Protein AF-A0A1B8GM77-F1 (afdb_monomer_lite)

Radius of gyration: 32.71 Å; chains: 1; bounding box: 63×23×114 Å

Sequence (124 aa):
MSLTCDPRAPQTVPNHVRDDLPPNLELVQLKLKQQELRLELKRLYGHAFVQGSIGTEASEEYRQLNRQIATVTKTFKRELKREYRRDYFYQIHNEELKKIIKKVKVVTPTYVEPVVKHQLSERT

Foldseek 3Di:
DDLLPDPPQDPADDVVVVVPDDDDPVLVVLVVVLVVLVVVLCVVPNPCSQVSCPPPPSNVVNVVSVVVSVVVVVVVRVVVRVVSSVVVSVVVVVVVVVVVVVVVVVVPDDDDPPPDDDPDDDDD

pLDDT: mean 84.36, std 12.93, range [43.22, 97.12]

Secondary structure (DSSP, 8-state):
--GGG-TTS-SS--HHHHHSSPP-HHHHHHHHHHHHHHHHHHHHHGGGHHHHTTTSHHHHHHHHHHHHHHHHHHHHHHHHHHHHHHHHHHHHHHHHHHHHHHHHHH------------------

Organism: NCBI:txid342668

InterPro domains:
  IPR021842 Protein of unknown function DUF3435 [PF11917] (1-99)

Structure (mmCIF, N/CA/C/O backbone):
data_AF-A0A1B8GM77-F1
#
_entry.id   AF-A0A1B8GM77-F1
#
loop_
_atom_site.group_PDB
_atom_site.id
_atom_site.type_symbol
_atom_site.label_atom_id
_atom_site.label_alt_id
_atom_site.label_comp_id
_atom_site.label_asym_id
_atom_site.label_entity_id
_atom_site.label_seq_id
_atom_site.pdbx_PDB_ins_code
_atom_site.Cartn_x
_atom_site.Cartn_y
_atom_site.Cartn_z
_atom_site.occupancy
_atom_site.B_iso_or_equiv
_atom_site.auth_seq_id
_atom_site.auth_comp_id
_atom_site.auth_asym_id
_atom_site.auth_atom_id
_atom_site.pdbx_PDB_model_num
ATOM 1 N N . MET A 1 1 ? -6.059 -8.036 34.534 1.00 43.22 1 MET A N 1
ATOM 2 C CA . MET A 1 1 ? -6.394 -8.164 33.099 1.00 43.22 1 MET A CA 1
ATOM 3 C C . MET A 1 1 ? -6.108 -6.821 32.444 1.00 43.22 1 MET A C 1
ATOM 5 O O . MET A 1 1 ? -6.786 -5.857 32.768 1.00 43.22 1 MET A O 1
ATOM 9 N N . SER A 1 2 ? -5.048 -6.709 31.645 1.00 54.69 2 SER A N 1
ATOM 10 C CA . SER A 1 2 ? -4.704 -5.476 30.928 1.00 54.69 2 SER A CA 1
ATOM 11 C C . SER A 1 2 ? -5.611 -5.313 29.706 1.00 54.69 2 SER A C 1
ATOM 13 O O . SER A 1 2 ? -5.652 -6.189 28.847 1.00 54.69 2 SER A O 1
ATOM 15 N N . LEU A 1 3 ? -6.309 -4.178 29.600 1.00 56.31 3 LEU A N 1
ATOM 16 C CA . LEU A 1 3 ? -7.177 -3.842 28.456 1.00 56.31 3 LEU A CA 1
ATOM 17 C C . LEU A 1 3 ? -6.430 -3.821 27.111 1.00 56.31 3 LEU A C 1
ATOM 19 O O . LEU A 1 3 ? -7.041 -3.928 26.058 1.00 56.31 3 LEU A O 1
ATOM 23 N N . THR A 1 4 ? -5.100 -3.727 27.137 1.00 58.34 4 THR A N 1
ATOM 24 C CA . THR A 1 4 ? -4.213 -3.794 25.966 1.00 58.34 4 THR A CA 1
ATOM 25 C C . THR A 1 4 ? -3.964 -5.215 25.442 1.00 58.34 4 THR A C 1
ATOM 27 O O . THR A 1 4 ? -3.348 -5.378 24.385 1.00 58.34 4 THR A O 1
ATOM 30 N N . CYS A 1 5 ? -4.445 -6.242 26.148 1.00 65.75 5 CYS A N 1
ATOM 31 C CA . CYS A 1 5 ? -4.251 -7.657 25.832 1.00 65.75 5 CYS A CA 1
ATOM 32 C C . CYS A 1 5 ? -5.583 -8.366 25.539 1.00 65.75 5 CYS A C 1
ATOM 34 O O . CYS A 1 5 ? -5.795 -9.488 25.991 1.00 65.75 5 CYS A O 1
ATOM 36 N N . ASP A 1 6 ? -6.486 -7.719 24.796 1.00 74.25 6 ASP A N 1
ATOM 37 C CA . ASP A 1 6 ? -7.699 -8.376 24.300 1.00 74.25 6 ASP A CA 1
ATOM 38 C C . ASP A 1 6 ? -7.345 -9.372 23.172 1.00 74.25 6 ASP A C 1
ATOM 40 O O . ASP A 1 6 ? -6.849 -8.942 22.122 1.00 74.25 6 ASP A O 1
ATOM 44 N N . PRO A 1 7 ? -7.591 -10.688 23.343 1.00 77.50 7 PRO A N 1
ATOM 45 C CA . PRO A 1 7 ? -7.343 -11.688 22.303 1.00 77.50 7 PRO A CA 1
ATOM 46 C C . PRO A 1 7 ? -8.256 -11.528 21.079 1.00 77.50 7 PRO A C 1
ATOM 48 O O . PRO A 1 7 ? -7.962 -12.096 20.031 1.00 77.50 7 PRO A O 1
ATOM 51 N N . ARG A 1 8 ? -9.349 -10.760 21.183 1.00 79.88 8 ARG A N 1
ATOM 52 C CA . ARG A 1 8 ? -10.253 -10.457 20.062 1.00 79.88 8 ARG A CA 1
ATOM 53 C C . ARG A 1 8 ? -9.768 -9.293 19.202 1.00 79.88 8 ARG A 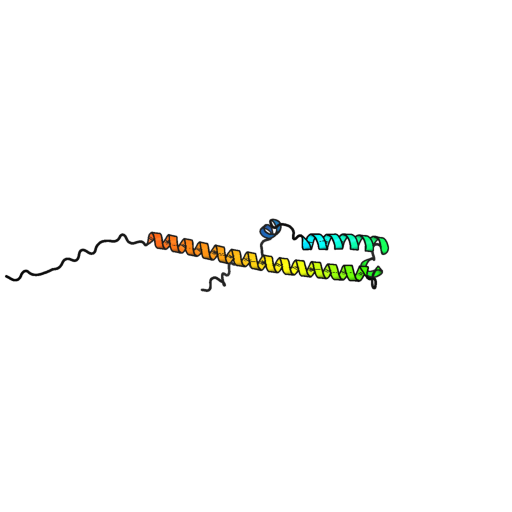C 1
ATOM 55 O O . ARG A 1 8 ? -10.331 -9.064 18.133 1.00 79.88 8 ARG A O 1
ATOM 62 N N . ALA A 1 9 ? -8.727 -8.576 19.637 1.00 80.19 9 ALA A N 1
ATOM 63 C CA . ALA A 1 9 ? -8.214 -7.432 18.903 1.00 80.19 9 ALA A CA 1
ATOM 64 C C . ALA A 1 9 ? -7.741 -7.851 17.497 1.00 80.19 9 ALA A C 1
ATOM 66 O O . ALA A 1 9 ? -6.889 -8.738 17.366 1.00 80.19 9 ALA A O 1
ATOM 67 N N . PRO A 1 10 ? -8.239 -7.202 16.432 1.00 79.81 10 PRO A N 1
ATOM 68 C CA . PRO A 1 10 ? -7.902 -7.571 15.067 1.00 79.81 10 PRO A CA 1
ATOM 69 C C . PRO A 1 10 ? -6.399 -7.416 14.812 1.00 79.81 10 PRO A C 1
ATOM 71 O O . PRO A 1 10 ? -5.800 -6.353 15.000 1.00 79.81 10 PRO A O 1
ATOM 74 N N . GLN A 1 11 ? -5.767 -8.500 14.361 1.00 81.62 11 GLN A N 1
ATOM 75 C CA . GLN A 1 11 ? -4.322 -8.531 14.131 1.00 81.62 11 GLN A CA 1
ATOM 76 C C . GLN A 1 11 ? -3.910 -7.810 12.841 1.00 81.62 11 GLN A C 1
ATOM 78 O O . GLN A 1 11 ? -2.770 -7.347 12.720 1.00 81.62 11 GLN A O 1
ATOM 83 N N . THR A 1 12 ? -4.842 -7.672 11.902 1.00 85.31 12 THR A N 1
ATOM 84 C CA . THR A 1 12 ? -4.687 -6.967 10.627 1.00 85.31 12 THR A CA 1
ATOM 85 C C . THR A 1 12 ? -5.928 -6.118 10.390 1.00 85.31 12 THR A C 1
ATOM 87 O O . THR A 1 12 ? -7.010 -6.469 10.856 1.00 85.31 12 THR A O 1
ATOM 90 N N . VAL A 1 13 ? -5.776 -5.002 9.676 1.00 87.75 13 VAL A N 1
ATOM 91 C CA . VAL A 1 13 ? -6.934 -4.187 9.298 1.00 87.75 13 VAL A CA 1
ATOM 92 C C . VAL A 1 13 ? -7.758 -4.934 8.247 1.00 87.75 13 VAL A C 1
ATOM 94 O O . VAL A 1 13 ? -7.167 -5.372 7.253 1.00 87.75 13 VAL A O 1
ATOM 97 N N . PRO A 1 14 ? -9.078 -5.090 8.449 1.00 89.94 14 PRO A N 1
ATOM 98 C CA . PRO A 1 14 ? -9.967 -5.691 7.463 1.00 89.94 14 PRO A CA 1
ATOM 99 C C . PRO A 1 14 ? -9.926 -4.975 6.107 1.00 89.94 14 PRO A C 1
ATOM 101 O O . PRO A 1 14 ? -9.702 -3.769 6.044 1.00 89.94 14 PRO A O 1
ATOM 104 N N . ASN A 1 15 ? -10.175 -5.711 5.020 1.00 88.19 15 ASN A N 1
ATOM 105 C CA . ASN A 1 15 ? -10.113 -5.147 3.667 1.00 88.19 15 ASN A CA 1
ATOM 106 C C . ASN A 1 15 ? -11.180 -4.070 3.429 1.00 88.19 15 ASN A C 1
ATOM 108 O O . ASN A 1 15 ? -10.825 -3.020 2.922 1.00 88.19 15 ASN A O 1
ATOM 112 N N . HIS A 1 16 ? -12.417 -4.256 3.904 1.00 88.69 16 HIS A N 1
ATOM 113 C CA . HIS A 1 16 ? -13.478 -3.247 3.754 1.00 88.69 16 HIS A CA 1
ATOM 114 C C . HIS A 1 16 ? -13.065 -1.875 4.315 1.00 88.69 16 HIS A C 1
ATOM 116 O O . HIS A 1 16 ? -13.160 -0.878 3.618 1.00 88.69 16 HIS A O 1
ATOM 122 N N . VAL A 1 17 ? -12.456 -1.836 5.509 1.00 87.19 17 VAL A N 1
ATOM 123 C CA . VAL A 1 17 ? -11.933 -0.589 6.102 1.00 87.19 17 VAL A CA 1
ATOM 124 C C . VAL A 1 17 ? -10.835 0.034 5.238 1.00 87.19 17 VAL A C 1
ATOM 126 O O . VAL A 1 17 ? -10.678 1.246 5.214 1.00 87.19 17 VAL A O 1
ATOM 129 N N . ARG A 1 18 ? -10.032 -0.783 4.550 1.00 86.19 18 ARG A N 1
ATOM 130 C CA . ARG A 1 18 ? -8.979 -0.283 3.657 1.00 86.19 18 ARG A CA 1
ATOM 131 C C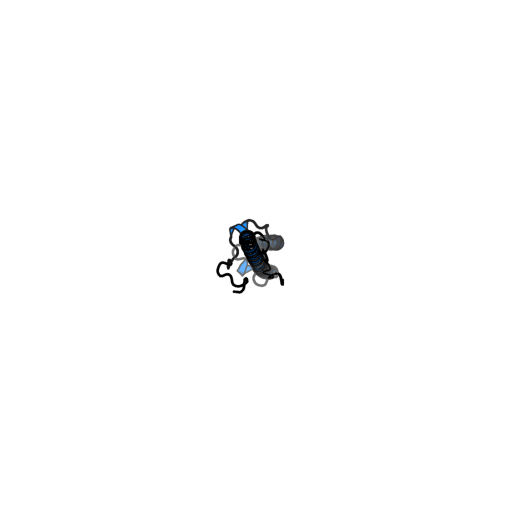 . ARG A 1 18 ? -9.532 0.266 2.355 1.00 86.19 18 ARG A C 1
ATOM 133 O O . ARG A 1 18 ? -8.974 1.233 1.852 1.00 86.19 18 ARG A O 1
ATOM 140 N N . ASP A 1 19 ? -10.565 -0.374 1.830 1.00 88.12 19 ASP A N 1
ATOM 141 C CA . ASP A 1 19 ? -11.195 -0.014 0.565 1.00 88.12 19 ASP A CA 1
ATOM 142 C C . ASP A 1 19 ? -12.040 1.263 0.717 1.00 88.12 19 ASP A C 1
ATOM 144 O O . ASP A 1 19 ? -12.114 2.057 -0.217 1.00 88.12 19 ASP A O 1
ATOM 148 N N . ASP A 1 20 ? -12.579 1.510 1.916 1.00 91.19 20 ASP A N 1
ATOM 149 C CA . ASP A 1 20 ? -13.307 2.737 2.266 1.00 91.19 20 ASP A CA 1
ATOM 150 C C . ASP A 1 20 ? -12.389 3.960 2.470 1.00 91.19 20 ASP A C 1
ATOM 152 O O . ASP A 1 20 ? -12.860 5.100 2.518 1.00 91.19 20 ASP A O 1
ATOM 156 N N . LEU A 1 21 ? -11.073 3.757 2.618 1.00 88.69 21 LEU A N 1
ATOM 157 C CA . LEU A 1 21 ? -10.134 4.852 2.854 1.00 88.69 21 LEU A CA 1
ATOM 158 C C . LEU A 1 21 ? -9.784 5.590 1.557 1.00 88.69 21 LEU A C 1
ATOM 160 O O . LEU A 1 21 ? -9.582 4.967 0.510 1.00 88.69 21 LEU A O 1
ATOM 164 N N . PRO A 1 22 ? -9.614 6.923 1.622 1.00 91.06 22 PRO A N 1
ATOM 165 C CA . PRO A 1 22 ? -9.172 7.682 0.468 1.00 91.06 22 PRO A CA 1
ATOM 166 C C . PRO A 1 22 ? -7.786 7.200 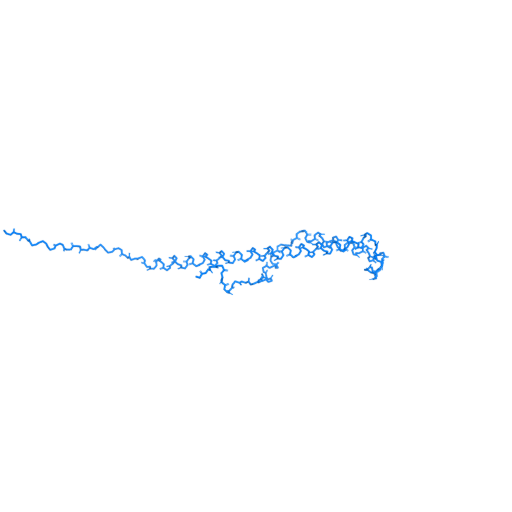0.003 1.00 91.06 22 PRO A C 1
ATOM 168 O O . PRO A 1 22 ? -6.935 6.838 0.827 1.00 91.06 22 PRO A O 1
ATOM 171 N N . PRO A 1 23 ? -7.512 7.226 -1.314 1.00 89.56 23 PRO A N 1
ATOM 172 C CA . PRO A 1 23 ? -6.199 6.886 -1.838 1.00 89.56 23 PRO A CA 1
ATOM 173 C C . PRO A 1 23 ? -5.109 7.778 -1.239 1.00 89.56 23 PRO A C 1
ATOM 175 O O . PRO A 1 23 ? -5.249 8.999 -1.169 1.00 89.56 23 PRO A O 1
ATOM 178 N N . ASN A 1 24 ? -3.979 7.180 -0.864 1.00 92.00 24 ASN A N 1
ATOM 179 C CA . ASN A 1 24 ? -2.814 7.946 -0.434 1.00 92.00 24 ASN A CA 1
ATOM 180 C C . ASN A 1 24 ? -2.233 8.718 -1.634 1.00 92.00 24 ASN A C 1
ATOM 182 O O . ASN A 1 24 ? -1.709 8.110 -2.572 1.00 92.00 24 ASN A O 1
ATOM 186 N N . LEU A 1 25 ? -2.313 10.050 -1.575 1.00 92.62 25 LEU A N 1
ATOM 187 C CA . LEU A 1 25 ? -1.885 10.958 -2.642 1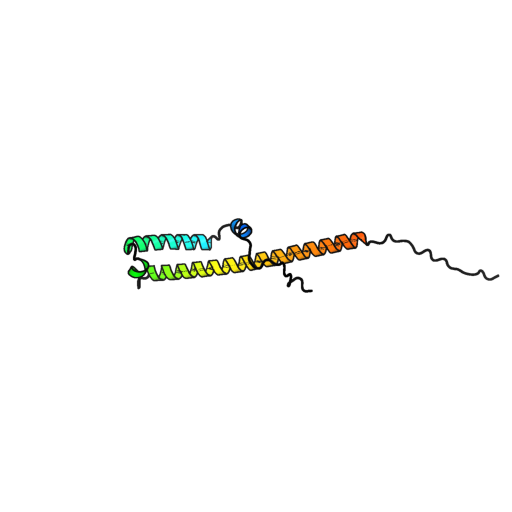.00 92.62 25 LEU A CA 1
ATOM 188 C C . LEU A 1 25 ? -0.413 10.769 -3.032 1.00 92.62 25 LEU A C 1
ATOM 190 O O . LEU A 1 25 ? -0.100 10.742 -4.220 1.00 92.62 25 LEU A O 1
ATOM 194 N N . GLU A 1 26 ? 0.479 10.575 -2.060 1.00 93.44 26 GLU A N 1
ATOM 195 C CA . GLU A 1 26 ? 1.908 10.354 -2.310 1.00 93.44 26 GLU A CA 1
ATOM 196 C C . GLU A 1 26 ? 2.131 9.049 -3.085 1.00 93.44 26 GLU A C 1
ATOM 198 O O . GLU A 1 26 ? 2.834 9.021 -4.096 1.00 93.44 26 GLU A O 1
ATOM 203 N N . LEU A 1 27 ? 1.463 7.964 -2.675 1.00 94.06 27 LEU A N 1
ATOM 204 C CA . LEU A 1 27 ? 1.537 6.685 -3.389 1.00 94.06 27 LEU A CA 1
ATOM 205 C C . LEU A 1 27 ? 0.971 6.772 -4.805 1.00 94.06 27 LEU A C 1
ATOM 207 O O . LEU A 1 27 ? 1.507 6.128 -5.709 1.00 94.06 27 LEU A O 1
ATOM 211 N N . VAL A 1 28 ? -0.105 7.535 -5.003 1.00 95.06 28 VAL A N 1
ATOM 212 C CA . VAL A 1 28 ? -0.687 7.761 -6.331 1.00 95.06 28 VAL A CA 1
ATOM 213 C C . VAL A 1 28 ? 0.313 8.497 -7.222 1.00 95.06 28 VAL A C 1
ATOM 215 O O . VAL A 1 28 ? 0.606 8.021 -8.316 1.00 95.06 28 VAL A O 1
ATOM 218 N N . GLN A 1 29 ? 0.903 9.591 -6.737 1.00 95.94 29 GLN A N 1
ATOM 219 C CA . GLN A 1 29 ? 1.900 10.363 -7.486 1.00 95.94 29 GLN A CA 1
ATOM 220 C C . GLN A 1 29 ? 3.141 9.533 -7.834 1.00 95.94 29 GLN A C 1
ATOM 222 O O . GLN A 1 29 ? 3.598 9.558 -8.976 1.00 95.94 29 GLN A O 1
ATOM 227 N N . LEU A 1 30 ? 3.667 8.754 -6.884 1.00 95.88 30 LEU A N 1
ATOM 228 C CA . LEU A 1 30 ? 4.811 7.876 -7.138 1.00 95.88 30 LEU A CA 1
ATOM 229 C C . LEU A 1 30 ? 4.482 6.808 -8.188 1.00 95.88 30 LEU A C 1
ATOM 231 O O . LEU A 1 30 ? 5.294 6.549 -9.071 1.00 95.88 30 LEU A O 1
ATOM 235 N N . LYS A 1 31 ? 3.287 6.209 -8.144 1.00 95.25 31 LYS A N 1
ATOM 236 C CA . LYS A 1 31 ? 2.861 5.230 -9.156 1.00 95.25 31 LYS A CA 1
ATOM 237 C C . LYS A 1 31 ? 2.690 5.843 -10.544 1.00 95.25 31 LYS A C 1
ATOM 239 O O . LYS A 1 31 ? 3.000 5.167 -11.520 1.00 95.25 31 LYS A O 1
ATOM 244 N N . LEU A 1 32 ? 2.225 7.087 -10.644 1.00 96.81 32 LEU A N 1
ATOM 245 C CA . LEU A 1 32 ? 2.131 7.789 -11.928 1.00 96.81 32 LEU A CA 1
ATOM 246 C C . LEU A 1 32 ? 3.521 7.997 -12.536 1.00 96.81 32 LEU A C 1
ATOM 248 O O . LEU A 1 32 ? 3.771 7.523 -13.642 1.00 96.81 32 LEU A O 1
ATOM 252 N N . LYS A 1 33 ? 4.464 8.544 -11.758 1.00 95.44 33 LYS A N 1
ATOM 253 C CA . LYS A 1 33 ? 5.871 8.681 -12.178 1.00 95.44 33 LYS A CA 1
ATOM 254 C C . LYS A 1 33 ? 6.483 7.339 -12.594 1.00 95.44 33 LYS A C 1
ATOM 256 O O . LYS A 1 33 ? 7.199 7.249 -13.585 1.00 95.44 33 LYS A O 1
ATOM 261 N N . GLN A 1 34 ? 6.158 6.262 -11.871 1.00 95.62 34 GLN A N 1
ATOM 262 C CA . GLN A 1 34 ? 6.597 4.902 -12.209 1.00 95.62 34 GLN A CA 1
ATOM 263 C C . GLN A 1 34 ? 6.099 4.461 -13.580 1.00 95.62 34 GLN A C 1
ATOM 265 O O . GLN A 1 34 ? 6.823 3.788 -14.315 1.00 95.62 34 GLN A O 1
ATOM 270 N N . GLN A 1 35 ? 4.838 4.760 -13.889 1.00 95.81 35 GLN A N 1
ATOM 271 C CA . GLN A 1 35 ? 4.213 4.378 -15.147 1.00 95.81 35 GLN A CA 1
ATOM 272 C C . GLN A 1 35 ? 4.801 5.163 -16.314 1.00 95.81 35 GLN A C 1
ATOM 274 O O . GLN A 1 35 ? 5.128 4.545 -17.324 1.00 95.81 35 GLN A O 1
ATOM 279 N N . GLU A 1 36 ? 4.989 6.471 -16.156 1.00 95.62 36 GLU A N 1
ATOM 280 C CA . GLU A 1 36 ? 5.622 7.341 -17.154 1.00 95.62 36 GLU A CA 1
ATOM 281 C C . GLU A 1 36 ? 7.029 6.845 -17.493 1.00 95.62 36 GLU A C 1
ATOM 283 O O . GLU A 1 36 ? 7.296 6.464 -18.634 1.00 95.62 36 GLU A O 1
ATOM 288 N N . LEU A 1 37 ? 7.881 6.690 -16.479 1.00 93.94 37 LEU A N 1
ATOM 289 C CA . LEU A 1 37 ? 9.257 6.241 -16.666 1.00 93.94 37 LEU A CA 1
ATOM 290 C C . LEU A 1 37 ? 9.327 4.817 -17.245 1.00 93.94 37 LEU A C 1
ATOM 292 O O . LEU A 1 37 ? 10.162 4.496 -18.089 1.00 93.94 37 LEU A O 1
ATOM 296 N N . ARG A 1 38 ? 8.399 3.935 -16.849 1.00 93.88 38 ARG A N 1
ATOM 297 C CA . ARG A 1 38 ? 8.279 2.595 -17.443 1.00 93.88 38 ARG A CA 1
ATOM 298 C C . ARG A 1 38 ? 7.914 2.661 -18.926 1.00 93.88 38 ARG A C 1
ATOM 300 O O . ARG A 1 38 ? 8.386 1.820 -19.689 1.00 93.88 38 ARG A O 1
ATOM 307 N N . LEU A 1 39 ? 7.040 3.581 -19.331 1.00 95.06 39 LEU A N 1
ATOM 308 C CA . LEU A 1 39 ? 6.663 3.757 -20.734 1.00 95.06 39 LEU A CA 1
ATOM 309 C C . LEU A 1 39 ? 7.834 4.298 -21.552 1.00 95.06 39 LEU A C 1
ATOM 311 O O . LEU A 1 39 ? 8.077 3.791 -22.644 1.00 95.06 39 LEU A O 1
ATOM 315 N N . GLU A 1 40 ? 8.584 5.256 -21.018 1.00 93.31 40 GLU A N 1
ATOM 316 C CA . GLU A 1 40 ? 9.794 5.785 -21.654 1.00 93.31 40 GLU A CA 1
ATOM 317 C C . GLU A 1 40 ? 10.849 4.696 -21.853 1.00 93.31 40 GLU A C 1
ATOM 319 O O . GLU A 1 40 ? 11.292 4.455 -22.976 1.00 93.31 40 GLU A O 1
ATOM 324 N N . LEU A 1 41 ? 11.164 3.940 -20.799 1.00 93.25 41 LEU A N 1
ATOM 325 C CA . LEU A 1 41 ? 12.102 2.821 -20.885 1.00 93.25 41 LEU A CA 1
ATOM 326 C C . LEU A 1 41 ? 11.630 1.749 -21.877 1.00 93.25 41 LEU A C 1
ATOM 328 O O . LEU A 1 41 ? 12.432 1.215 -22.641 1.00 93.25 41 LEU A O 1
ATOM 332 N N . LYS A 1 42 ? 10.325 1.453 -21.921 1.00 94.31 42 LYS A N 1
ATOM 333 C CA . LYS A 1 42 ? 9.756 0.534 -22.918 1.00 94.31 42 LYS A CA 1
ATOM 334 C C . LYS A 1 42 ? 9.861 1.058 -24.348 1.00 94.31 42 LYS A C 1
ATOM 336 O O . LYS A 1 42 ? 10.020 0.250 -25.255 1.00 94.31 42 LYS A O 1
ATOM 341 N N . ARG A 1 43 ? 9.752 2.370 -24.572 1.00 93.69 43 ARG A N 1
ATOM 342 C CA . ARG A 1 43 ? 9.932 2.967 -25.907 1.00 93.69 43 ARG A CA 1
ATOM 343 C C . ARG A 1 43 ? 11.378 2.835 -26.378 1.00 93.69 43 ARG A C 1
ATOM 345 O O . ARG A 1 43 ? 11.596 2.519 -27.539 1.00 93.69 43 ARG A O 1
ATOM 352 N N . LEU A 1 44 ? 12.339 3.037 -25.477 1.00 93.19 44 LEU A N 1
ATOM 353 C CA . LEU A 1 44 ? 13.769 3.011 -25.799 1.00 93.19 44 LEU A CA 1
ATOM 354 C C . LEU A 1 44 ? 14.330 1.592 -25.950 1.00 93.19 44 LEU A C 1
ATOM 356 O O . LEU A 1 44 ? 15.093 1.321 -26.870 1.00 93.19 44 LEU A O 1
ATOM 360 N N . TYR A 1 45 ? 13.944 0.679 -25.059 1.00 92.56 45 TYR A N 1
ATOM 361 C CA . TYR A 1 45 ? 14.556 -0.651 -24.943 1.00 92.56 45 TYR A CA 1
ATOM 362 C C . TYR A 1 45 ? 13.577 -1.802 -25.232 1.00 92.56 45 TYR A C 1
ATOM 364 O O . TYR A 1 45 ? 13.908 -2.980 -25.063 1.00 92.56 45 TYR A O 1
ATOM 372 N N . GLY A 1 46 ? 12.348 -1.484 -25.644 1.00 91.88 46 GLY A N 1
ATOM 373 C CA . GLY A 1 46 ? 11.323 -2.465 -25.981 1.00 91.88 46 GLY A CA 1
ATOM 374 C C . GLY A 1 46 ? 10.889 -3.328 -24.792 1.00 91.88 46 GLY A C 1
ATOM 375 O O . GLY A 1 46 ? 10.780 -2.885 -23.646 1.00 91.88 46 GLY A O 1
ATOM 376 N N . HIS A 1 47 ? 10.619 -4.606 -25.068 1.00 87.19 47 HIS A N 1
ATOM 377 C CA . HIS A 1 47 ? 10.192 -5.568 -24.048 1.00 87.19 47 HIS A CA 1
ATOM 378 C C . HIS A 1 47 ? 11.300 -5.884 -23.028 1.00 87.19 47 HIS A C 1
ATOM 380 O O . HIS A 1 47 ? 11.013 -6.120 -21.855 1.00 87.19 47 HIS A O 1
ATOM 386 N N . ALA A 1 48 ? 12.566 -5.845 -23.449 1.00 89.94 48 ALA A N 1
ATOM 387 C CA . ALA A 1 48 ? 13.717 -6.170 -22.613 1.00 89.94 48 ALA A CA 1
ATOM 388 C C . ALA A 1 48 ? 14.225 -4.974 -21.792 1.00 89.94 48 ALA A C 1
ATOM 390 O O . ALA A 1 48 ? 15.372 -4.991 -21.352 1.00 89.94 48 ALA A O 1
ATOM 391 N N . PHE A 1 49 ? 13.395 -3.949 -21.554 1.00 90.88 49 PHE A N 1
ATOM 392 C CA . PHE A 1 49 ? 13.851 -2.694 -20.955 1.00 90.88 49 PHE A CA 1
ATOM 393 C C . PHE A 1 49 ? 14.554 -2.853 -19.612 1.00 90.88 49 PHE A C 1
ATOM 395 O O . PHE A 1 49 ? 15.539 -2.178 -19.382 1.00 90.88 49 PHE A O 1
ATOM 402 N N . VAL A 1 50 ? 14.131 -3.798 -18.769 1.00 85.38 50 VAL A N 1
ATOM 403 C CA . VAL A 1 50 ? 14.771 -4.046 -17.466 1.00 85.38 50 VAL A CA 1
ATOM 404 C C . VAL A 1 50 ? 16.242 -4.450 -17.609 1.00 85.38 50 VAL A C 1
ATOM 406 O O . VAL A 1 50 ? 17.053 -4.078 -16.765 1.00 85.38 50 VAL A O 1
ATOM 409 N N . GLN A 1 51 ? 16.574 -5.212 -18.656 1.00 89.44 51 GLN A N 1
ATOM 410 C CA . GLN A 1 51 ? 17.941 -5.642 -18.946 1.00 89.44 51 GLN A CA 1
ATOM 411 C C . GLN A 1 51 ? 18.670 -4.624 -19.833 1.00 89.44 51 GLN A C 1
ATOM 413 O O . GLN A 1 51 ? 19.841 -4.339 -19.611 1.00 89.44 51 GLN A O 1
ATOM 418 N N . GLY A 1 52 ? 17.971 -4.065 -20.822 1.00 85.25 52 GLY A N 1
ATOM 419 C CA . GLY A 1 52 ? 18.520 -3.126 -21.798 1.00 85.25 52 GLY A CA 1
ATOM 420 C C . GLY A 1 52 ? 18.875 -1.760 -21.214 1.00 85.25 52 GLY A C 1
ATOM 421 O O . GLY A 1 52 ? 19.787 -1.117 -21.715 1.00 85.25 52 GLY A O 1
ATOM 422 N N . SER A 1 53 ? 18.209 -1.339 -20.135 1.00 88.19 53 SER A N 1
ATOM 423 C CA . SER A 1 53 ? 18.501 -0.081 -19.444 1.00 88.19 53 SER A CA 1
ATOM 424 C C . SER A 1 53 ? 19.537 -0.223 -18.323 1.00 88.19 53 SER A C 1
ATOM 426 O O . SER A 1 53 ? 19.764 0.727 -17.583 1.00 88.19 53 SER A O 1
ATOM 428 N N . ILE A 1 54 ? 20.145 -1.396 -18.115 1.00 90.88 54 ILE A N 1
ATOM 429 C CA . ILE A 1 54 ? 21.110 -1.571 -17.018 1.00 90.88 54 ILE A CA 1
ATOM 430 C C . ILE A 1 54 ? 22.291 -0.613 -17.206 1.00 90.88 54 ILE A C 1
ATOM 432 O O . ILE A 1 54 ? 22.914 -0.584 -18.262 1.00 90.88 54 ILE A O 1
ATOM 436 N N . GLY A 1 55 ? 22.609 0.140 -16.151 1.00 88.38 55 GLY A N 1
ATOM 437 C CA . GLY A 1 55 ? 23.695 1.122 -16.154 1.00 88.38 55 GLY A CA 1
ATOM 438 C C . GLY A 1 55 ? 23.288 2.514 -16.635 1.00 88.38 55 GLY A C 1
ATOM 439 O O . GLY A 1 55 ? 24.144 3.388 -16.696 1.00 88.38 55 GLY A O 1
ATOM 440 N N . THR A 1 56 ? 22.010 2.746 -16.957 1.00 92.38 56 THR A N 1
ATOM 441 C CA . THR A 1 56 ? 21.505 4.092 -17.252 1.00 92.38 56 THR A CA 1
ATOM 442 C C . THR A 1 56 ? 20.888 4.752 -16.028 1.00 92.38 56 THR A C 1
ATOM 444 O O . THR A 1 56 ? 20.291 4.082 -15.181 1.00 92.38 56 THR A O 1
ATOM 447 N N . GLU A 1 57 ? 20.970 6.081 -15.976 1.00 92.50 57 GLU A N 1
ATOM 448 C CA . GLU A 1 57 ? 20.368 6.898 -14.914 1.00 92.50 57 GLU A CA 1
ATOM 449 C C . GLU A 1 57 ? 18.866 6.605 -14.776 1.00 92.50 57 GLU A C 1
ATOM 451 O O . GLU A 1 57 ? 18.391 6.290 -13.687 1.00 92.50 57 GLU A O 1
ATOM 456 N N . ALA A 1 58 ? 18.137 6.537 -15.895 1.00 90.38 58 ALA A N 1
ATOM 457 C CA . ALA A 1 58 ? 16.711 6.207 -15.908 1.00 90.38 58 ALA A CA 1
ATOM 458 C C . ALA A 1 58 ? 16.399 4.830 -15.280 1.00 90.38 58 ALA A C 1
ATOM 460 O O . ALA A 1 58 ? 15.378 4.643 -14.618 1.00 90.38 58 ALA A O 1
ATOM 461 N N . SER A 1 59 ? 17.276 3.834 -15.433 1.00 91.81 59 SER A N 1
ATOM 462 C CA . SER A 1 59 ? 17.095 2.538 -14.767 1.00 91.81 59 SER A CA 1
ATOM 463 C C . SER A 1 59 ? 17.308 2.622 -13.259 1.00 91.81 59 SER A C 1
ATOM 465 O O . SER A 1 59 ? 16.645 1.915 -12.490 1.00 91.81 59 SER A O 1
ATOM 467 N N . GLU A 1 60 ? 18.261 3.435 -12.817 1.00 93.25 60 GLU A N 1
ATOM 468 C CA . GLU A 1 60 ? 18.505 3.659 -11.397 1.00 93.25 60 GLU A CA 1
ATOM 469 C C . GLU A 1 60 ? 17.345 4.411 -10.756 1.00 93.25 60 GLU A C 1
ATOM 471 O O . GLU A 1 60 ? 16.836 3.957 -9.729 1.00 93.25 60 GLU A O 1
ATOM 476 N N . GLU A 1 61 ? 16.853 5.465 -11.404 1.00 93.81 61 GLU A N 1
ATOM 477 C CA . GLU A 1 61 ? 15.649 6.194 -11.004 1.00 93.81 61 GLU A CA 1
ATOM 478 C C . GLU A 1 61 ? 14.444 5.258 -10.891 1.00 93.81 61 GLU A C 1
ATOM 480 O O . GLU A 1 61 ? 13.761 5.248 -9.866 1.00 93.81 61 GLU A O 1
ATOM 485 N N . TYR A 1 62 ? 14.232 4.375 -11.874 1.00 93.94 62 TYR A N 1
ATOM 486 C CA . TYR A 1 62 ? 13.166 3.374 -11.814 1.00 93.94 62 TYR A CA 1
ATOM 487 C C . TYR A 1 62 ? 13.275 2.483 -10.570 1.00 93.94 62 TYR A C 1
ATOM 489 O O . TYR A 1 62 ? 12.291 2.223 -9.867 1.00 93.94 62 TYR A O 1
ATOM 497 N N . ARG A 1 63 ? 14.487 2.003 -10.268 1.00 93.44 63 ARG A N 1
ATOM 498 C CA . ARG A 1 63 ? 14.754 1.161 -9.092 1.00 93.44 63 ARG A CA 1
ATOM 499 C C . ARG A 1 63 ? 14.568 1.936 -7.791 1.00 93.44 63 ARG A C 1
ATOM 501 O O . ARG A 1 63 ? 14.005 1.384 -6.844 1.00 93.44 63 ARG A O 1
ATOM 508 N N . GLN A 1 64 ? 15.025 3.182 -7.729 1.00 95.19 64 GLN A N 1
ATOM 509 C CA . GLN A 1 64 ? 14.841 4.054 -6.571 1.00 95.19 64 GLN A CA 1
ATOM 510 C C . GLN A 1 64 ? 13.357 4.310 -6.319 1.00 95.19 64 GLN A C 1
ATOM 512 O O . GLN A 1 64 ? 12.885 4.124 -5.199 1.00 95.19 64 GLN A O 1
ATOM 517 N N . LEU A 1 65 ? 12.599 4.619 -7.366 1.00 95.75 65 LEU A N 1
ATOM 518 C CA . LEU A 1 65 ? 11.171 4.874 -7.281 1.00 95.75 65 LEU A CA 1
ATOM 519 C C . LEU A 1 65 ? 10.393 3.625 -6.828 1.00 95.75 65 LEU A C 1
ATOM 521 O O . LEU A 1 65 ? 9.524 3.711 -5.962 1.00 95.75 65 LEU A O 1
ATOM 525 N N . ASN A 1 66 ? 10.775 2.432 -7.298 1.00 95.50 66 ASN A N 1
ATOM 526 C CA . ASN A 1 66 ? 10.233 1.163 -6.793 1.00 95.50 66 ASN A CA 1
ATOM 527 C C . ASN A 1 66 ? 10.485 0.973 -5.288 1.00 95.50 66 ASN A C 1
ATOM 529 O O . ASN A 1 66 ? 9.594 0.533 -4.556 1.00 95.50 66 ASN A O 1
ATOM 533 N N . ARG A 1 67 ? 11.689 1.313 -4.808 1.00 96.44 67 ARG A N 1
ATOM 534 C CA . ARG A 1 67 ? 12.034 1.251 -3.377 1.00 96.44 67 ARG A CA 1
ATOM 535 C C . ARG A 1 67 ? 11.233 2.269 -2.568 1.00 96.44 67 ARG A C 1
ATOM 537 O O . ARG A 1 67 ? 10.746 1.924 -1.491 1.00 96.44 67 ARG A O 1
ATOM 544 N N . GLN A 1 68 ? 11.064 3.486 -3.080 1.00 96.62 68 GLN A N 1
ATOM 545 C CA . GLN A 1 68 ? 10.246 4.522 -2.449 1.00 96.62 68 GLN A CA 1
ATOM 546 C C . GLN A 1 68 ? 8.791 4.063 -2.326 1.00 96.62 68 GLN A C 1
ATOM 548 O O . GLN A 1 68 ? 8.266 4.026 -1.217 1.00 96.62 68 GLN A O 1
ATOM 553 N N . ILE A 1 69 ? 8.178 3.580 -3.413 1.00 96.69 69 ILE A N 1
ATOM 554 C CA . ILE A 1 69 ? 6.814 3.028 -3.395 1.00 96.69 69 ILE A CA 1
ATOM 555 C C . ILE A 1 69 ? 6.691 1.910 -2.358 1.00 96.69 69 ILE A C 1
ATOM 557 O O . ILE A 1 69 ? 5.744 1.902 -1.570 1.00 96.69 69 ILE A O 1
ATOM 561 N N . ALA A 1 70 ? 7.640 0.970 -2.322 1.00 97.12 70 ALA A N 1
ATOM 562 C CA . ALA A 1 70 ? 7.626 -0.120 -1.349 1.00 97.12 70 ALA A CA 1
ATOM 563 C C . ALA A 1 70 ? 7.709 0.397 0.098 1.00 97.12 70 ALA A C 1
ATOM 565 O O . ALA A 1 70 ? 6.994 -0.093 0.976 1.00 97.12 70 ALA A O 1
ATOM 566 N N . THR A 1 71 ? 8.547 1.408 0.333 1.00 96.56 71 THR A N 1
ATOM 567 C CA . THR A 1 71 ? 8.755 2.027 1.646 1.00 96.56 71 THR A CA 1
ATOM 568 C C . THR A 1 71 ? 7.497 2.748 2.110 1.00 96.56 71 THR A C 1
ATOM 570 O O . THR A 1 71 ? 6.971 2.403 3.165 1.00 96.56 71 THR A O 1
ATOM 573 N N . VAL A 1 72 ? 6.960 3.653 1.289 1.00 96.06 72 VAL A N 1
ATOM 574 C CA . VAL A 1 72 ? 5.740 4.418 1.586 1.00 96.06 72 VAL A CA 1
ATOM 575 C C . VAL A 1 72 ? 4.540 3.482 1.760 1.00 96.06 72 VAL A C 1
ATOM 577 O O . VAL A 1 72 ? 3.738 3.629 2.677 1.00 96.06 72 VAL A O 1
ATOM 580 N N . THR A 1 73 ? 4.437 2.427 0.947 1.00 94.56 73 THR A N 1
ATOM 581 C CA . THR A 1 73 ? 3.368 1.427 1.105 1.00 94.56 73 THR A CA 1
ATOM 582 C C . THR A 1 73 ? 3.481 0.708 2.450 1.00 94.56 73 THR A C 1
ATOM 584 O O . THR A 1 73 ? 2.472 0.414 3.096 1.00 94.56 73 THR A O 1
ATOM 587 N N . LYS A 1 74 ? 4.705 0.392 2.885 1.00 94.94 74 LYS A N 1
ATOM 588 C CA . LYS A 1 74 ? 4.957 -0.292 4.156 1.00 94.94 74 LYS A CA 1
ATOM 589 C C . LYS A 1 74 ? 4.684 0.620 5.353 1.00 94.94 74 LYS A C 1
ATOM 591 O O . LYS A 1 74 ? 4.081 0.146 6.317 1.00 94.94 74 LYS A O 1
ATOM 596 N N . THR A 1 75 ? 5.107 1.883 5.304 1.00 94.94 75 THR A N 1
ATOM 597 C CA . THR A 1 75 ? 4.845 2.867 6.368 1.00 94.94 75 THR A CA 1
ATOM 598 C C . THR A 1 75 ? 3.352 3.134 6.492 1.00 94.94 75 THR A C 1
ATOM 600 O O . THR A 1 75 ? 2.805 2.918 7.570 1.00 94.94 75 THR A O 1
ATOM 603 N N . PHE A 1 76 ? 2.669 3.408 5.378 1.00 93.44 76 PHE A N 1
ATOM 604 C CA . PHE A 1 76 ? 1.225 3.629 5.350 1.00 93.44 76 PHE A CA 1
ATOM 605 C C . PHE A 1 76 ? 0.448 2.450 5.949 1.00 93.44 76 PHE A C 1
ATOM 607 O O . PHE A 1 76 ? -0.366 2.615 6.854 1.00 93.44 76 PHE A O 1
ATOM 614 N N . LYS A 1 77 ? 0.753 1.210 5.534 1.00 92.19 77 LYS A N 1
ATOM 615 C CA . LYS A 1 77 ? 0.115 0.009 6.108 1.00 92.19 77 LYS A CA 1
ATOM 616 C C . LYS A 1 77 ? 0.369 -0.138 7.611 1.00 92.19 77 LYS A C 1
ATOM 618 O O . LYS A 1 77 ? -0.481 -0.687 8.314 1.00 92.19 77 LYS A O 1
ATOM 623 N N . ARG A 1 78 ? 1.541 0.281 8.096 1.00 92.44 78 ARG A N 1
ATOM 624 C CA . ARG A 1 78 ? 1.914 0.208 9.514 1.00 92.44 78 ARG A CA 1
ATOM 625 C C . ARG A 1 78 ? 1.164 1.248 10.339 1.00 92.44 78 ARG A C 1
ATOM 627 O O . ARG A 1 78 ? 0.682 0.902 11.415 1.00 92.44 78 ARG A O 1
ATOM 634 N N . GLU A 1 79 ? 1.074 2.477 9.850 1.00 92.44 79 GLU A N 1
ATOM 635 C CA . GLU A 1 79 ? 0.351 3.580 10.493 1.00 92.44 79 GLU A CA 1
ATOM 636 C C . GLU A 1 79 ? -1.136 3.276 10.576 1.00 92.44 79 GLU A C 1
ATOM 638 O O . GLU A 1 79 ? -1.686 3.220 11.671 1.00 92.44 79 GLU A O 1
ATOM 643 N N . LEU A 1 80 ? -1.728 2.886 9.453 1.00 92.12 80 LEU A N 1
ATOM 644 C CA . LEU A 1 80 ? -3.121 2.474 9.358 1.00 92.12 80 LEU A CA 1
ATOM 645 C C . LEU A 1 80 ? -3.449 1.331 10.336 1.00 92.12 80 LEU A C 1
ATOM 647 O O . LEU A 1 80 ? -4.456 1.355 11.037 1.00 92.12 80 LEU A O 1
ATOM 651 N N . LYS A 1 81 ? -2.557 0.337 10.463 1.00 91.44 81 LYS A N 1
ATOM 652 C CA . LYS A 1 81 ? -2.705 -0.741 11.456 1.00 91.44 81 LYS A CA 1
ATOM 653 C C . LYS A 1 81 ? -2.607 -0.232 12.896 1.00 91.44 81 LYS A C 1
ATOM 655 O O . LYS A 1 81 ? -3.278 -0.768 13.777 1.00 91.44 81 LYS A O 1
ATOM 660 N N . ARG A 1 82 ? -1.737 0.744 13.157 1.00 90.50 82 ARG A N 1
ATOM 661 C CA . ARG A 1 82 ? -1.546 1.329 14.488 1.00 90.50 82 ARG A CA 1
ATOM 662 C C . ARG A 1 82 ? -2.776 2.122 14.914 1.00 90.50 82 ARG A C 1
ATOM 664 O O . ARG A 1 82 ? -3.202 1.961 16.052 1.00 90.50 82 ARG A O 1
ATOM 671 N N . GLU A 1 83 ? -3.316 2.944 14.025 1.00 91.44 83 GLU A N 1
ATOM 672 C CA . GLU A 1 83 ? -4.516 3.750 14.267 1.00 91.44 83 GLU A CA 1
ATOM 673 C C . GLU A 1 83 ? -5.740 2.867 14.449 1.00 91.44 83 GLU A C 1
ATOM 675 O O . GLU A 1 83 ? -6.340 2.889 15.517 1.00 91.44 83 GLU A O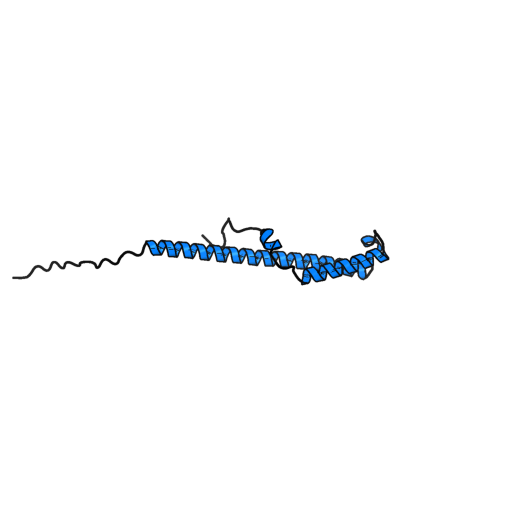 1
ATOM 680 N N . TYR A 1 84 ? -5.996 1.952 13.514 1.00 91.50 84 TYR A N 1
ATOM 681 C CA . TYR A 1 84 ? -7.123 1.028 13.618 1.00 91.50 84 TYR A CA 1
ATOM 682 C C . TYR A 1 84 ? -7.115 0.224 14.929 1.00 91.50 84 TYR A C 1
ATOM 684 O O . TYR A 1 84 ? -8.137 0.047 15.589 1.00 91.50 84 TYR A O 1
ATOM 692 N N . ARG A 1 85 ? -5.933 -0.246 15.354 1.00 88.75 85 ARG A N 1
ATOM 693 C CA . ARG A 1 85 ? -5.797 -0.970 16.624 1.00 88.75 85 ARG A CA 1
ATOM 694 C C . ARG A 1 85 ? -6.015 -0.067 17.840 1.00 88.75 85 ARG A C 1
ATOM 696 O O . ARG A 1 85 ? -6.538 -0.545 18.842 1.00 88.75 85 ARG A O 1
ATOM 703 N N . ARG A 1 86 ? -5.605 1.203 17.786 1.00 88.81 86 ARG A N 1
ATOM 704 C CA . ARG A 1 86 ? -5.889 2.179 18.851 1.00 88.81 86 ARG A CA 1
ATOM 705 C C . ARG A 1 86 ? -7.388 2.419 18.959 1.00 88.81 86 ARG A C 1
ATOM 707 O O . ARG A 1 86 ? -7.920 2.300 20.058 1.00 88.81 86 ARG A O 1
ATOM 714 N N . ASP A 1 87 ? -8.052 2.668 17.837 1.00 90.19 87 ASP A N 1
ATOM 715 C CA . ASP A 1 87 ? -9.490 2.939 17.787 1.00 90.19 87 ASP A CA 1
ATOM 716 C C . ASP A 1 87 ? -10.302 1.766 18.329 1.00 90.19 87 ASP A C 1
ATOM 718 O O . ASP A 1 87 ? -11.199 1.971 19.145 1.00 90.19 87 ASP A O 1
ATOM 722 N N . TYR A 1 88 ? -9.922 0.533 17.979 1.00 89.81 88 TYR A N 1
ATOM 723 C CA . TYR A 1 88 ? -10.509 -0.673 18.562 1.00 89.81 88 TYR A CA 1
ATOM 724 C C . TYR A 1 88 ? -10.456 -0.654 20.097 1.00 89.81 88 TYR A C 1
ATOM 726 O O . TYR A 1 88 ? -11.479 -0.823 20.760 1.00 89.81 88 TYR A O 1
ATOM 734 N N . PHE A 1 89 ? -9.281 -0.406 20.686 1.00 87.50 89 PHE A N 1
ATOM 735 C CA . PHE A 1 89 ? -9.147 -0.383 22.144 1.00 87.50 89 PHE A CA 1
ATOM 736 C C . PHE A 1 89 ? -9.910 0.778 22.788 1.00 87.50 89 PHE A C 1
ATOM 738 O O . PHE A 1 89 ? -10.492 0.589 23.856 1.00 87.50 89 PHE A O 1
ATOM 745 N N . TYR A 1 90 ? -9.963 1.948 22.147 1.00 88.31 90 TYR A N 1
ATOM 746 C CA . TYR A 1 90 ? -10.787 3.063 22.621 1.00 88.31 90 TYR A CA 1
ATOM 747 C C . TYR A 1 90 ? -12.280 2.713 22.616 1.00 88.31 90 TYR A C 1
ATOM 749 O O . TYR A 1 90 ? -12.982 3.005 23.586 1.00 88.31 90 TYR A O 1
ATOM 757 N N . GLN A 1 91 ? -12.771 2.063 21.558 1.00 88.75 91 GLN A N 1
ATOM 758 C CA . GLN A 1 91 ? -14.169 1.640 21.454 1.00 88.75 91 GLN A CA 1
ATOM 759 C C . GLN A 1 91 ? -14.523 0.604 22.523 1.00 88.75 91 GLN A C 1
ATOM 761 O O . GLN A 1 91 ? -15.468 0.821 23.282 1.00 88.75 91 GLN A O 1
ATOM 766 N N . ILE A 1 92 ? -13.732 -0.468 22.641 1.00 87.75 92 ILE A N 1
ATOM 767 C CA . ILE A 1 92 ? -13.951 -1.522 23.642 1.00 87.75 92 ILE A CA 1
ATOM 768 C C . ILE A 1 92 ? -13.925 -0.946 25.059 1.00 87.75 92 ILE A C 1
ATOM 770 O O . ILE A 1 92 ? -14.837 -1.212 25.841 1.00 87.75 92 ILE A O 1
ATOM 774 N N . HIS A 1 93 ? -12.948 -0.092 25.377 1.00 85.06 93 HIS A N 1
ATOM 775 C CA . HIS A 1 93 ? -12.869 0.546 26.690 1.00 85.06 93 HIS A CA 1
ATOM 776 C C . HIS A 1 93 ? -14.127 1.368 27.010 1.00 85.06 93 HIS A C 1
ATOM 778 O O . HIS A 1 93 ? -14.719 1.226 28.082 1.00 85.06 93 HIS A O 1
ATOM 784 N N . ASN A 1 94 ? -14.588 2.186 26.061 1.00 87.44 94 ASN A N 1
ATOM 785 C CA . ASN A 1 94 ? -15.790 2.999 26.236 1.00 87.44 94 ASN A CA 1
ATOM 786 C C . ASN A 1 94 ? -17.058 2.146 26.386 1.00 87.44 94 ASN A C 1
ATOM 788 O O . ASN A 1 94 ? -17.946 2.480 27.175 1.00 87.44 94 ASN A O 1
ATOM 792 N N . GLU A 1 95 ? -17.172 1.048 25.642 1.00 88.06 95 GLU A N 1
ATOM 793 C CA . GLU A 1 95 ? -18.288 0.113 25.784 1.00 88.06 95 GLU A CA 1
ATOM 794 C C . GLU A 1 95 ? -18.298 -0.583 27.144 1.00 88.06 95 GLU A C 1
ATOM 796 O O . GLU A 1 95 ? -19.360 -0.723 27.758 1.00 88.06 95 GLU A O 1
ATOM 801 N N . GLU A 1 96 ? -17.135 -1.004 27.636 1.00 86.56 96 GLU A N 1
ATOM 802 C CA . GLU A 1 96 ? -16.999 -1.595 28.964 1.00 86.56 96 GLU A CA 1
ATOM 803 C C . GLU A 1 96 ? -17.391 -0.604 30.063 1.00 86.56 96 GLU A C 1
ATOM 805 O O . GLU A 1 96 ? -18.201 -0.952 30.927 1.00 86.56 96 GLU A O 1
ATOM 810 N N . LEU A 1 97 ? -16.933 0.651 29.984 1.00 87.25 97 LEU A N 1
ATOM 811 C CA . LEU A 1 97 ? -17.364 1.711 30.901 1.00 87.25 97 LEU A CA 1
ATOM 812 C C . LEU A 1 97 ? -18.884 1.914 30.861 1.00 87.25 97 LEU A C 1
ATOM 814 O O . LEU A 1 97 ? -19.528 1.966 31.910 1.00 87.25 97 LEU A O 1
ATOM 818 N N . LYS A 1 98 ? -19.496 1.947 29.669 1.00 88.62 98 LYS A N 1
ATOM 819 C CA . LYS A 1 98 ? -20.961 2.037 29.527 1.00 88.62 98 LYS A CA 1
ATOM 820 C C . LYS A 1 98 ? -21.675 0.851 30.181 1.00 88.62 98 LYS A C 1
ATOM 822 O O . LYS A 1 98 ? -22.716 1.050 30.809 1.00 88.62 98 LYS A O 1
ATOM 827 N N . LYS A 1 99 ? -21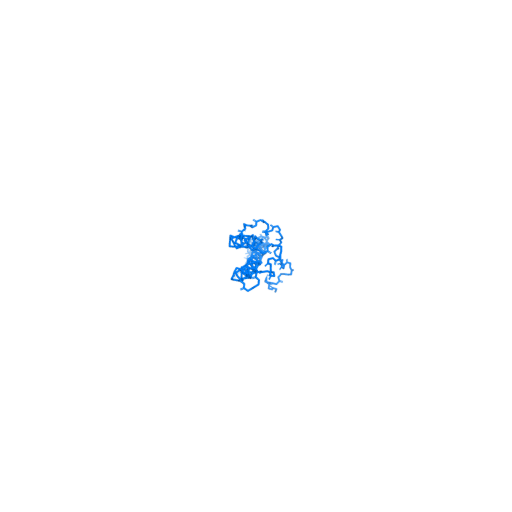.151 -0.374 30.053 1.00 86.62 99 LYS A N 1
ATOM 828 C CA . LYS A 1 99 ? -21.714 -1.570 30.710 1.00 86.62 99 LYS A CA 1
ATOM 829 C C . LYS A 1 99 ? -21.617 -1.465 32.231 1.00 86.62 99 LYS A C 1
ATOM 831 O O . LYS A 1 99 ? -22.593 -1.786 32.905 1.00 86.62 99 LYS A O 1
ATOM 836 N N . ILE A 1 100 ? -20.485 -0.997 32.760 1.00 84.00 100 ILE A N 1
ATOM 837 C CA . ILE A 1 100 ? -20.295 -0.782 34.201 1.00 84.00 100 ILE A CA 1
ATOM 838 C C . ILE A 1 100 ? -21.287 0.263 34.710 1.00 84.00 100 ILE A C 1
ATOM 840 O O . ILE A 1 100 ? -22.035 -0.032 35.634 1.00 84.00 100 ILE A O 1
ATOM 844 N N . ILE A 1 101 ? -21.382 1.429 34.065 1.00 84.50 101 ILE A N 1
ATOM 845 C CA . ILE A 1 101 ? -22.325 2.489 34.457 1.00 84.50 101 ILE A CA 1
ATOM 846 C C . ILE A 1 101 ? -23.768 1.975 34.434 1.00 84.50 101 ILE A C 1
ATOM 848 O O . ILE A 1 101 ? -24.506 2.187 35.393 1.00 84.50 101 ILE A O 1
ATOM 852 N N . LYS A 1 102 ? -24.179 1.258 33.378 1.00 85.19 102 LYS A N 1
ATOM 853 C CA . LYS A 1 102 ? -25.524 0.662 33.298 1.00 85.19 102 LYS A CA 1
ATOM 854 C C . LYS A 1 102 ? -25.785 -0.333 34.429 1.00 85.19 102 LYS A C 1
ATOM 856 O O . LYS A 1 102 ? -26.863 -0.292 35.007 1.00 85.19 102 LYS A O 1
ATOM 861 N N . LYS A 1 103 ? -24.815 -1.193 34.763 1.00 75.94 103 LYS A N 1
ATOM 862 C CA . LYS A 1 103 ? -24.924 -2.133 35.890 1.00 75.94 103 LYS A CA 1
ATOM 863 C C . LYS A 1 103 ? -24.999 -1.408 37.236 1.00 75.94 103 LYS A C 1
ATOM 865 O O . LYS A 1 103 ? -25.855 -1.743 38.041 1.00 75.94 103 LYS A O 1
ATOM 870 N N . VAL A 1 104 ? -24.167 -0.391 37.460 1.00 65.62 104 VAL A N 1
ATOM 871 C CA . VAL A 1 104 ? -24.190 0.433 38.683 1.00 65.62 104 VAL A CA 1
ATOM 872 C C . VAL A 1 104 ? -25.530 1.157 38.834 1.00 65.62 104 VAL A C 1
ATOM 874 O O . VAL A 1 104 ? -26.063 1.228 39.934 1.00 65.62 104 VAL A O 1
ATOM 877 N N . LYS A 1 105 ? -26.135 1.610 37.729 1.00 59.72 105 LYS A N 1
ATOM 878 C CA . LYS A 1 105 ? -27.461 2.247 37.728 1.00 59.72 105 LYS A CA 1
ATOM 879 C C . LYS A 1 105 ? -28.595 1.319 38.188 1.00 59.72 105 LYS A C 1
ATOM 881 O O . LYS A 1 105 ? -29.611 1.809 38.656 1.00 59.72 105 LYS A O 1
ATOM 886 N N . VAL A 1 106 ? -28.431 -0.000 38.064 1.00 56.94 106 VAL A N 1
ATOM 887 C CA . VAL A 1 106 ? -29.388 -0.993 38.592 1.00 56.94 106 VAL A CA 1
ATOM 888 C C . VAL A 1 106 ? -29.225 -1.179 40.107 1.00 56.94 106 VAL A C 1
ATOM 890 O O . VAL A 1 106 ? -30.160 -1.601 40.775 1.00 56.94 106 VAL A O 1
ATOM 893 N N . VAL A 1 107 ? -28.056 -0.844 40.662 1.00 55.69 107 VAL A N 1
ATOM 894 C CA . VAL A 1 107 ? -27.687 -1.113 42.061 1.00 55.69 107 VAL A CA 1
ATOM 895 C C . VAL A 1 107 ? -27.847 0.118 42.958 1.00 55.69 107 VAL A C 1
ATOM 897 O O . VAL A 1 107 ? -27.497 0.035 44.122 1.00 55.69 107 VAL A O 1
ATOM 900 N N . THR A 1 108 ? -28.383 1.254 42.493 1.00 52.81 108 THR A N 1
ATOM 901 C CA . THR A 1 108 ? -28.678 2.380 43.402 1.00 52.81 108 THR A CA 1
ATOM 902 C C . THR A 1 108 ? -29.730 1.939 44.426 1.00 52.81 108 THR A C 1
ATOM 904 O O . THR A 1 108 ? -30.896 1.803 44.043 1.00 52.81 108 THR A O 1
ATOM 907 N N . PRO A 1 109 ? -29.362 1.688 45.698 1.00 58.03 109 PRO A N 1
ATOM 908 C CA . PRO A 1 109 ? -30.344 1.307 46.692 1.00 58.03 109 PRO A CA 1
ATOM 909 C C . PRO A 1 109 ? -31.180 2.549 46.989 1.00 58.03 109 PRO A C 1
ATOM 911 O O . PRO A 1 109 ? -30.640 3.633 47.217 1.00 58.03 109 PRO A O 1
ATOM 914 N N . THR A 1 110 ? -32.502 2.409 46.952 1.00 57.84 110 THR A N 1
ATOM 915 C CA . THR A 1 110 ? -33.405 3.421 47.495 1.00 57.84 110 THR A CA 1
ATOM 916 C C . THR A 1 110 ? -32.967 3.688 48.930 1.00 57.84 110 THR A C 1
ATOM 918 O O . THR A 1 110 ? -32.900 2.759 49.734 1.00 57.84 110 THR A O 1
ATOM 921 N N . TYR A 1 111 ? -32.591 4.929 49.234 1.00 60.19 111 TYR A N 1
ATOM 922 C CA . TYR A 1 111 ? -32.210 5.313 50.586 1.00 60.19 111 TYR A CA 1
ATOM 923 C C . TYR A 1 111 ? -33.415 5.087 51.506 1.00 60.19 111 TYR A C 1
ATOM 925 O O . TYR A 1 111 ? -34.434 5.762 51.374 1.00 60.19 111 TYR A O 1
ATOM 933 N N . VAL A 1 112 ? -33.316 4.090 52.385 1.00 69.31 112 VAL A N 1
ATOM 934 C CA . VAL A 1 112 ? -34.273 3.860 53.467 1.00 69.31 112 VAL A CA 1
ATOM 935 C C . VAL A 1 112 ? -33.661 4.497 54.705 1.00 69.31 112 VAL A C 1
ATOM 937 O O . VAL A 1 112 ? -32.604 4.054 55.158 1.00 69.31 112 VAL A O 1
ATOM 940 N N . GLU A 1 113 ? -34.288 5.554 55.221 1.00 66.38 113 GLU A N 1
ATOM 941 C CA . GLU A 1 113 ? -33.862 6.175 56.476 1.00 66.38 113 GLU A CA 1
ATOM 942 C C . GLU A 1 113 ? -33.844 5.117 57.589 1.00 66.38 113 GLU A C 1
ATOM 944 O O . GLU A 1 113 ? -34.855 4.441 57.816 1.00 66.38 113 GLU A O 1
ATOM 949 N N . PRO A 1 114 ? -32.710 4.923 58.286 1.00 64.06 114 PRO A N 1
ATOM 950 C CA . PRO A 1 114 ? -32.667 3.994 59.397 1.00 64.06 114 PRO A CA 1
ATOM 951 C C . PRO A 1 114 ? -33.536 4.544 60.531 1.00 64.06 114 PRO A C 1
ATOM 953 O O . PRO A 1 114 ? -33.224 5.567 61.138 1.00 64.06 114 PRO A O 1
ATOM 956 N N . VAL A 1 115 ? -34.626 3.842 60.841 1.00 68.88 115 VAL A N 1
ATOM 957 C CA . VAL A 1 115 ? -35.453 4.132 62.017 1.00 68.88 115 VAL A CA 1
ATOM 958 C C . VAL A 1 115 ? -34.670 3.717 63.263 1.00 68.88 115 VAL A C 1
ATOM 960 O O . VAL A 1 115 ? -34.730 2.569 63.706 1.00 68.88 115 VAL A O 1
ATOM 963 N N . VAL A 1 116 ? -33.906 4.649 63.830 1.00 70.19 116 VAL A N 1
ATOM 964 C CA . VAL A 1 116 ? -33.214 4.455 65.108 1.00 70.19 116 VAL A CA 1
ATOM 965 C C . VAL A 1 116 ? -34.240 4.583 66.234 1.00 70.19 116 VAL A C 1
ATOM 967 O O . VAL A 1 116 ? -34.606 5.679 66.651 1.00 70.19 116 VAL A O 1
ATOM 970 N N . LYS A 1 117 ? -34.741 3.447 66.733 1.00 66.94 117 LYS A N 1
ATOM 971 C CA . LYS A 1 117 ? -35.558 3.413 67.953 1.00 66.94 117 LYS A CA 1
ATOM 972 C C . LYS A 1 117 ? -34.633 3.456 69.167 1.00 66.94 117 LYS A C 1
ATOM 974 O O . LYS A 1 117 ? -34.041 2.444 69.533 1.00 66.94 117 LYS A O 1
ATOM 979 N N . HIS A 1 118 ? -34.515 4.619 69.797 1.00 65.62 118 HIS A N 1
ATOM 980 C CA . HIS A 1 118 ? -33.864 4.735 71.098 1.00 65.62 118 HIS A CA 1
ATOM 981 C C . HIS A 1 118 ? -34.771 4.123 72.175 1.00 65.62 118 HIS A C 1
ATOM 983 O O . HIS A 1 118 ? -35.829 4.666 72.480 1.00 65.62 118 HIS A O 1
ATOM 989 N N . GLN A 1 119 ? -34.373 2.985 72.751 1.00 63.38 119 GLN A N 1
ATOM 990 C CA . GLN A 1 119 ? -34.956 2.492 74.000 1.00 63.38 119 GLN A CA 1
ATOM 991 C C . GLN A 1 119 ? -34.305 3.247 75.159 1.00 63.38 119 GLN A C 1
ATOM 993 O O . GLN A 1 119 ? -33.290 2.818 75.701 1.00 63.38 119 GLN A O 1
ATOM 998 N N . LEU A 1 120 ? -34.865 4.401 75.513 1.00 66.31 120 LEU A N 1
ATOM 999 C CA . LEU A 1 120 ? -34.580 5.027 76.798 1.00 66.31 120 LEU A CA 1
ATOM 1000 C C . LEU A 1 120 ? -35.696 4.622 77.756 1.00 66.31 120 LEU A C 1
ATOM 1002 O O . LEU A 1 120 ? -36.849 4.993 77.564 1.00 66.31 120 LEU A O 1
ATOM 1006 N N . SER A 1 121 ? -35.356 3.820 78.761 1.00 65.69 121 SER A N 1
ATOM 1007 C CA . SER A 1 121 ? -36.244 3.566 79.891 1.00 65.69 121 SER A CA 1
ATOM 1008 C C . SER A 1 121 ? -36.347 4.844 80.721 1.00 65.69 121 SER A C 1
ATOM 1010 O O . SER A 1 121 ? -35.332 5.319 81.243 1.00 65.69 121 SER A O 1
ATOM 1012 N N . GLU A 1 122 ? -37.554 5.393 80.826 1.00 62.59 122 GLU A N 1
ATOM 1013 C CA . GLU A 1 122 ? -37.862 6.516 81.708 1.00 62.59 122 GLU A CA 1
ATOM 1014 C C . GLU A 1 122 ? -37.477 6.149 83.147 1.00 62.59 122 GLU A C 1
ATOM 1016 O O . GLU A 1 122 ? -37.848 5.091 83.659 1.00 62.59 122 GLU A O 1
ATOM 1021 N N . ARG A 1 123 ? -36.674 7.001 83.789 1.00 59.09 123 ARG A N 1
ATOM 1022 C CA . ARG A 1 123 ? -36.398 6.890 85.221 1.00 59.09 123 ARG A CA 1
ATOM 1023 C C . ARG A 1 123 ? -37.541 7.579 85.965 1.00 59.09 123 ARG A C 1
ATOM 1025 O O . ARG A 1 123 ? -37.676 8.794 85.842 1.00 59.09 123 ARG A O 1
ATOM 1032 N N . THR A 1 124 ? -38.345 6.794 86.682 1.00 59.28 124 THR A N 1
ATOM 1033 C CA . THR A 1 124 ? -39.194 7.251 87.800 1.00 59.28 124 THR A CA 1
ATOM 1034 C C . THR A 1 124 ? -38.371 7.878 88.911 1.00 59.28 124 THR A C 1
ATOM 1036 O O . THR A 1 124 ? -37.258 7.358 89.163 1.00 59.28 124 THR A O 1
#